Protein AF-A0A3P7KX60-F1 (afdb_monomer_lite)

InterPro domains:
  IPR019404 Mediator complex, subunit Med11 [PF10280] (9-94)
  IPR019404 Mediator complex, subunit Med11 [PTHR22890] (1-106)

Structure (mmCIF, N/CA/C/O backbone):
data_AF-A0A3P7KX60-F1
#
_entry.id   AF-A0A3P7KX60-F1
#
loop_
_atom_site.group_PDB
_atom_site.id
_atom_site.type_symbol
_atom_site.label_atom_id
_atom_site.label_alt_id
_atom_site.label_comp_id
_atom_site.label_asym_id
_atom_site.label_entity_id
_atom_site.label_seq_id
_atom_site.pdbx_PDB_ins_code
_atom_site.Cartn_x
_atom_site.Cartn_y
_atom_site.Cartn_z
_atom_site.occupancy
_atom_site.B_iso_or_equiv
_atom_site.auth_seq_id
_atom_site.auth_comp_id
_atom_site.auth_asym_id
_atom_site.auth_atom_id
_atom_site.pdbx_PDB_model_num
ATOM 1 N N . MET A 1 1 ? 12.183 -11.003 -23.404 1.00 47.25 1 MET A N 1
ATOM 2 C CA . MET A 1 1 ? 10.876 -10.321 -23.278 1.00 47.25 1 MET A CA 1
ATOM 3 C C . MET A 1 1 ? 10.035 -10.941 -22.163 1.00 47.25 1 MET A C 1
ATOM 5 O O . MET A 1 1 ? 9.569 -10.190 -21.324 1.00 47.25 1 MET A O 1
ATOM 9 N N . GLU A 1 2 ? 9.955 -12.272 -22.059 1.00 39.22 2 GLU A N 1
ATOM 10 C CA . GLU A 1 2 ? 9.229 -13.003 -20.994 1.00 39.22 2 GLU A CA 1
ATOM 11 C C . GLU A 1 2 ? 9.618 -12.591 -19.551 1.00 39.22 2 GLU A C 1
ATOM 13 O O . GLU A 1 2 ? 8.751 -12.262 -18.752 1.00 39.22 2 GLU A O 1
ATOM 18 N N . ASN A 1 3 ? 10.915 -12.436 -19.243 1.00 51.03 3 ASN A N 1
ATOM 19 C CA . ASN A 1 3 ? 11.380 -11.983 -17.914 1.00 51.03 3 ASN A CA 1
ATOM 20 C C . ASN A 1 3 ? 10.976 -10.546 -17.523 1.00 51.03 3 ASN A C 1
ATOM 22 O O . ASN A 1 3 ? 10.938 -10.227 -16.338 1.00 51.03 3 ASN A O 1
ATOM 26 N N . ALA A 1 4 ? 10.716 -9.660 -18.490 1.00 55.81 4 ALA A N 1
ATOM 27 C CA . ALA A 1 4 ? 10.281 -8.290 -18.196 1.00 55.81 4 ALA A CA 1
ATOM 28 C C . ALA A 1 4 ? 8.778 -8.237 -17.883 1.00 55.81 4 ALA A C 1
ATOM 30 O O . ALA A 1 4 ? 8.342 -7.435 -17.064 1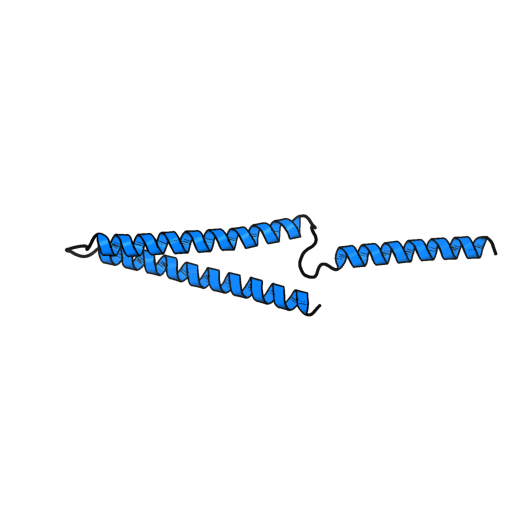.00 55.81 4 ALA A O 1
ATOM 31 N N . GLN A 1 5 ? 8.005 -9.128 -18.506 1.00 52.53 5 GLN A N 1
ATOM 32 C CA . GLN A 1 5 ? 6.569 -9.250 -18.288 1.00 52.53 5 GLN A CA 1
ATOM 33 C C . GLN A 1 5 ? 6.256 -9.835 -16.902 1.00 52.53 5 GLN A C 1
ATOM 35 O O . GLN A 1 5 ? 5.435 -9.273 -16.185 1.00 52.53 5 GLN A O 1
ATOM 40 N N . VAL A 1 6 ? 7.000 -10.866 -16.481 1.00 56.72 6 VAL A N 1
ATOM 41 C CA . VAL A 1 6 ? 6.886 -11.467 -15.136 1.00 56.72 6 VAL A CA 1
ATOM 42 C C . VAL A 1 6 ? 7.141 -10.436 -14.022 1.00 56.72 6 VAL A C 1
ATOM 44 O O . VAL A 1 6 ? 6.491 -10.466 -12.983 1.00 56.72 6 VAL A O 1
ATOM 47 N N . ASN A 1 7 ? 8.035 -9.467 -14.247 1.00 74.06 7 ASN A N 1
ATOM 48 C CA . ASN A 1 7 ? 8.366 -8.448 -13.244 1.00 74.06 7 ASN A CA 1
ATOM 49 C C . ASN A 1 7 ? 7.335 -7.302 -13.175 1.00 74.06 7 ASN A C 1
ATOM 51 O O . ASN A 1 7 ? 7.016 -6.804 -12.094 1.00 74.06 7 ASN A O 1
ATOM 55 N N . LEU A 1 8 ? 6.733 -6.928 -14.312 1.00 79.69 8 LEU A N 1
ATOM 56 C CA . LEU A 1 8 ? 5.609 -5.988 -14.322 1.00 79.69 8 LEU A CA 1
ATOM 57 C C . LEU A 1 8 ? 4.388 -6.571 -13.599 1.00 79.69 8 LEU A C 1
ATOM 59 O O . LEU A 1 8 ? 3.767 -5.874 -12.800 1.00 79.69 8 LEU A O 1
ATOM 63 N N . GLU A 1 9 ? 4.063 -7.838 -13.855 1.00 84.50 9 GLU A N 1
ATOM 64 C CA . GLU A 1 9 ? 2.962 -8.534 -13.182 1.00 84.50 9 GLU A CA 1
ATOM 65 C C . GLU A 1 9 ? 3.175 -8.593 -11.663 1.00 84.50 9 GLU A C 1
ATOM 67 O O . GLU A 1 9 ? 2.261 -8.275 -10.904 1.00 84.50 9 GLU A O 1
ATOM 72 N N . ASP A 1 10 ? 4.393 -8.890 -11.198 1.00 86.75 10 ASP A N 1
ATOM 73 C CA . ASP A 1 10 ? 4.717 -8.867 -9.767 1.00 86.75 10 ASP A CA 1
ATOM 74 C C . ASP A 1 10 ? 4.588 -7.465 -9.144 1.00 86.75 10 ASP A C 1
ATOM 76 O O . ASP A 1 10 ? 4.160 -7.336 -7.994 1.00 86.75 10 ASP A O 1
ATOM 80 N N . ARG A 1 11 ? 4.937 -6.399 -9.877 1.00 86.81 11 ARG A N 1
ATOM 81 C CA . ARG A 1 11 ? 4.746 -5.011 -9.416 1.00 86.81 11 ARG A CA 1
ATOM 82 C C . ARG A 1 11 ? 3.277 -4.624 -9.334 1.00 86.81 11 ARG A C 1
ATOM 84 O O . ARG A 1 11 ? 2.879 -4.000 -8.355 1.00 86.81 11 ARG A O 1
ATOM 91 N N . LEU A 1 12 ? 2.481 -4.999 -10.331 1.00 90.75 12 LEU A N 1
ATOM 92 C CA . LEU A 1 12 ? 1.036 -4.774 -10.310 1.00 90.75 12 LEU A CA 1
ATOM 93 C C . LEU A 1 12 ? 0.393 -5.532 -9.146 1.00 90.75 12 LEU A C 1
ATOM 95 O O . LEU A 1 12 ? -0.337 -4.928 -8.371 1.00 90.75 12 LEU A O 1
ATOM 99 N N . ARG A 1 13 ? 0.783 -6.792 -8.917 1.00 93.56 13 ARG A N 1
ATOM 100 C CA . ARG A 1 13 ? 0.309 -7.566 -7.762 1.00 93.56 13 ARG A CA 1
ATOM 101 C C . ARG A 1 13 ? 0.647 -6.894 -6.429 1.00 93.56 13 ARG A C 1
ATOM 103 O O . ARG A 1 13 ? -0.166 -6.884 -5.514 1.00 93.56 13 ARG A O 1
ATOM 110 N N . LYS A 1 14 ? 1.843 -6.314 -6.300 1.00 93.12 14 LYS A N 1
ATOM 111 C CA . LYS A 1 14 ? 2.224 -5.559 -5.094 1.00 93.12 14 LYS A CA 1
ATOM 112 C C . LYS A 1 14 ? 1.402 -4.284 -4.912 1.00 93.12 14 LYS A C 1
ATOM 114 O O . LYS A 1 14 ? 1.140 -3.909 -3.773 1.00 93.12 14 LYS A O 1
ATOM 119 N N . LEU A 1 15 ? 1.000 -3.621 -5.996 1.00 94.62 15 LEU A N 1
ATOM 120 C CA . LEU A 1 15 ? 0.068 -2.494 -5.928 1.00 94.62 15 LEU A CA 1
ATOM 121 C C . LEU A 1 15 ? -1.329 -2.948 -5.486 1.00 94.62 15 LEU A C 1
ATOM 123 O O . LEU A 1 15 ? -1.898 -2.308 -4.606 1.00 94.62 15 LEU A O 1
ATOM 127 N N . ASP A 1 16 ? -1.825 -4.082 -5.985 1.00 96.19 16 ASP A N 1
ATOM 128 C CA . ASP A 1 16 ? -3.088 -4.669 -5.513 1.00 96.19 16 ASP A CA 1
ATOM 129 C C . ASP A 1 16 ? -3.020 -4.993 -4.006 1.00 96.19 16 ASP A C 1
ATOM 131 O O . ASP A 1 16 ? -3.944 -4.710 -3.239 1.00 96.19 16 ASP A O 1
ATOM 135 N N . ASP A 1 17 ? -1.889 -5.532 -3.534 1.00 96.50 17 ASP A N 1
ATOM 136 C CA . ASP A 1 17 ? -1.649 -5.764 -2.105 1.00 96.50 17 ASP A CA 1
ATOM 137 C C . ASP A 1 17 ? -1.654 -4.452 -1.299 1.00 96.50 17 ASP A C 1
ATOM 139 O O . ASP A 1 17 ? -2.164 -4.418 -0.175 1.00 96.50 17 ASP A O 1
ATOM 143 N N . VAL A 1 18 ? -1.118 -3.359 -1.854 1.00 97.44 18 VAL A N 1
ATOM 144 C CA . VAL A 1 18 ? -1.186 -2.027 -1.233 1.00 97.44 18 VAL A CA 1
ATOM 145 C C . VAL A 1 18 ? -2.634 -1.554 -1.114 1.00 97.44 18 VAL A C 1
ATOM 147 O O . VAL A 1 18 ? -3.021 -1.100 -0.037 1.00 97.44 18 VAL A O 1
ATOM 150 N N . GLU A 1 19 ? -3.450 -1.695 -2.159 1.00 96.38 19 GLU A N 1
ATOM 151 C CA . GLU A 1 19 ? -4.872 -1.326 -2.118 1.00 96.38 19 GLU A CA 1
ATOM 152 C C . GLU A 1 19 ? -5.631 -2.114 -1.040 1.00 96.38 19 GLU A C 1
ATOM 154 O O . GLU A 1 19 ? -6.352 -1.534 -0.221 1.00 96.38 19 GLU A O 1
ATOM 159 N N . ASN A 1 20 ? -5.386 -3.422 -0.948 1.00 97.25 20 ASN A N 1
ATOM 160 C CA . ASN A 1 20 ? -5.955 -4.263 0.105 1.00 97.25 20 ASN A CA 1
ATOM 161 C C . ASN A 1 20 ? -5.523 -3.807 1.508 1.00 97.25 20 ASN A C 1
ATOM 163 O O . ASN A 1 20 ? -6.334 -3.757 2.438 1.00 97.25 20 ASN A O 1
ATOM 167 N N . LYS A 1 21 ? -4.257 -3.418 1.682 1.00 97.75 21 LYS A N 1
ATOM 168 C CA . LYS A 1 21 ? -3.763 -2.877 2.955 1.00 97.75 21 LYS A CA 1
ATOM 169 C C . LYS A 1 21 ? -4.389 -1.529 3.301 1.00 97.75 21 LYS A C 1
ATOM 171 O O . LYS A 1 21 ? -4.653 -1.284 4.476 1.00 97.75 21 LYS A O 1
ATOM 176 N N . VAL A 1 22 ? -4.699 -0.678 2.323 1.00 97.38 22 VAL A N 1
ATOM 177 C CA . VAL A 1 22 ? -5.447 0.568 2.568 1.00 97.38 22 VAL A CA 1
ATOM 178 C C . VAL A 1 22 ? -6.835 0.273 3.141 1.00 97.38 22 VAL A C 1
ATOM 180 O O . VAL A 1 22 ? -7.260 0.936 4.090 1.00 97.38 22 VAL A O 1
ATOM 183 N N . MET A 1 23 ? -7.510 -0.774 2.663 1.00 97.75 23 MET A N 1
ATOM 184 C CA . MET A 1 23 ? -8.775 -1.218 3.260 1.00 97.75 23 MET A CA 1
ATOM 185 C C . MET A 1 23 ? -8.596 -1.686 4.712 1.00 97.75 23 MET A C 1
ATOM 187 O O . MET A 1 23 ? -9.398 -1.329 5.578 1.00 97.75 23 MET A O 1
ATOM 191 N N . LEU A 1 24 ? -7.514 -2.412 5.014 1.00 97.88 24 LEU A N 1
ATOM 192 C CA . LEU A 1 24 ? -7.189 -2.831 6.385 1.00 97.88 24 LEU A CA 1
ATOM 193 C C . LEU A 1 24 ? -6.894 -1.645 7.316 1.00 97.88 24 LEU A C 1
ATOM 195 O O . LEU A 1 24 ? -7.292 -1.671 8.481 1.00 97.88 24 LEU A O 1
ATOM 199 N N . ILE A 1 25 ? -6.250 -0.584 6.819 1.00 98.31 25 ILE A N 1
ATOM 200 C CA . ILE A 1 25 ? -6.046 0.666 7.570 1.00 98.31 25 ILE A CA 1
ATOM 201 C C . ILE A 1 25 ? -7.401 1.236 8.003 1.00 98.31 25 ILE A C 1
ATOM 203 O O . ILE A 1 25 ? -7.598 1.521 9.187 1.00 98.31 25 ILE A O 1
ATOM 207 N N . MET A 1 26 ? -8.351 1.349 7.069 1.00 97.81 26 MET A N 1
ATOM 208 C CA . MET A 1 26 ? -9.696 1.852 7.369 1.00 97.81 26 MET A CA 1
ATOM 209 C C . MET A 1 26 ? -10.420 0.962 8.382 1.00 97.81 26 MET A C 1
ATOM 211 O O . MET A 1 26 ? -11.043 1.469 9.313 1.00 97.81 26 MET A O 1
ATOM 215 N N . GLN A 1 27 ? -10.284 -0.360 8.258 1.00 98.06 27 GLN A N 1
ATOM 216 C CA . GLN A 1 27 ? -10.882 -1.310 9.191 1.00 98.06 27 GLN A CA 1
ATOM 217 C C . GLN A 1 27 ? -10.309 -1.175 10.611 1.00 98.06 27 GLN A C 1
ATOM 219 O O . GLN A 1 27 ? -11.065 -1.100 11.578 1.00 98.06 27 GLN A O 1
ATOM 224 N N . HIS A 1 28 ? -8.982 -1.110 10.762 1.00 98.19 2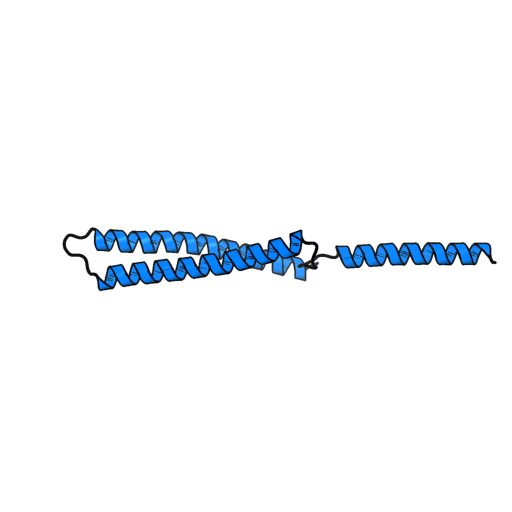8 HIS A N 1
ATOM 225 C CA . HIS A 1 28 ? -8.348 -0.944 12.072 1.00 98.19 28 HIS A CA 1
ATOM 226 C C . HIS A 1 28 ? -8.698 0.397 12.724 1.00 98.19 28 HIS A C 1
ATOM 228 O O . HIS A 1 28 ? -8.944 0.437 13.930 1.00 98.19 28 HIS A O 1
ATOM 234 N N . ALA A 1 29 ? -8.774 1.475 11.939 1.00 98.19 29 ALA A N 1
ATOM 235 C CA . ALA A 1 29 ? -9.252 2.765 12.424 1.00 98.19 29 ALA A CA 1
ATOM 236 C C . ALA A 1 29 ? -10.718 2.686 12.880 1.00 98.19 29 ALA A C 1
ATOM 238 O O . ALA A 1 29 ? -11.043 3.151 13.971 1.00 98.19 29 ALA A O 1
ATOM 239 N N . GLY A 1 30 ? -11.582 2.047 12.085 1.00 98.12 30 GLY A N 1
ATOM 240 C CA . GLY A 1 30 ? -12.989 1.828 12.415 1.00 98.12 30 GLY A CA 1
ATOM 241 C C . GLY A 1 30 ? -13.170 1.065 13.726 1.00 98.12 30 GLY A C 1
ATOM 242 O O . GLY A 1 30 ? -13.865 1.548 14.612 1.00 98.12 30 GLY A O 1
ATOM 243 N N . HIS A 1 31 ? -12.476 -0.063 13.902 1.00 97.94 31 HIS A N 1
ATOM 244 C CA . HIS A 1 31 ? -12.538 -0.842 15.144 1.00 97.94 31 HIS A CA 1
ATOM 245 C C . HIS A 1 31 ? -12.010 -0.066 16.360 1.00 97.94 31 HIS A C 1
ATOM 247 O O . HIS A 1 31 ? -12.557 -0.187 17.455 1.00 97.94 31 HIS A O 1
ATOM 253 N N . ALA A 1 32 ? -10.955 0.741 16.193 1.00 98.00 32 ALA A N 1
ATOM 254 C CA . ALA A 1 32 ? -10.458 1.594 17.271 1.00 98.00 32 ALA A CA 1
ATOM 255 C C . ALA A 1 32 ? -11.509 2.632 17.692 1.00 98.00 32 ALA A C 1
ATOM 257 O O . ALA A 1 32 ? -11.746 2.817 18.883 1.00 98.00 32 ALA A O 1
ATOM 258 N N . LEU A 1 33 ? -12.159 3.285 16.724 1.00 97.94 33 LEU A N 1
ATOM 259 C CA . LEU A 1 33 ? -13.220 4.258 16.983 1.00 97.94 33 LEU A CA 1
ATOM 260 C C . LEU A 1 33 ? -14.457 3.606 17.609 1.00 97.94 33 LEU A C 1
ATOM 262 O O . LEU A 1 33 ? -15.012 4.156 18.554 1.00 97.94 33 LEU A O 1
ATOM 266 N N . GLU A 1 34 ? -14.860 2.432 17.124 1.00 97.94 34 GLU A N 1
ATOM 267 C CA . GLU A 1 34 ? -15.982 1.667 17.671 1.00 97.94 34 GLU A CA 1
ATOM 268 C C . GLU A 1 34 ? -15.733 1.270 19.131 1.00 97.94 34 GLU A C 1
ATOM 270 O O . GLU A 1 34 ? -16.615 1.427 19.972 1.00 97.94 34 GLU A O 1
ATOM 275 N N . GLU A 1 35 ? -14.519 0.819 19.463 1.00 97.62 35 GLU A N 1
ATOM 276 C CA . GLU A 1 35 ? -14.137 0.514 20.844 1.00 97.62 35 GLU A CA 1
ATOM 277 C C . GLU A 1 35 ? -14.195 1.757 21.740 1.00 97.62 35 GLU A C 1
ATOM 279 O O . GLU A 1 35 ? -14.738 1.708 22.844 1.00 97.62 35 GLU A O 1
ATOM 284 N N . LEU A 1 36 ? -13.667 2.883 21.255 1.00 96.81 36 LEU A N 1
ATOM 285 C CA . LEU A 1 36 ? -13.660 4.152 21.985 1.00 96.81 36 LEU A CA 1
ATOM 286 C C . LEU A 1 36 ? -15.061 4.758 22.157 1.00 96.81 36 LEU A C 1
ATOM 288 O O . LEU A 1 36 ? -15.264 5.537 23.085 1.00 96.81 36 LEU A O 1
ATOM 292 N N . ALA A 1 37 ? -16.015 4.405 21.294 1.00 97.62 37 ALA A N 1
ATOM 293 C CA . ALA A 1 37 ? -17.392 4.890 21.344 1.00 97.62 37 ALA A CA 1
ATOM 294 C C . ALA A 1 37 ? -18.288 4.129 22.340 1.00 97.62 37 ALA A C 1
ATOM 296 O O . ALA A 1 37 ? -19.427 4.537 22.564 1.00 97.62 37 ALA A O 1
ATOM 297 N N . LYS A 1 38 ? -17.813 3.027 22.934 1.00 97.81 38 LYS A N 1
ATOM 298 C CA . LYS A 1 38 ? -18.577 2.250 23.923 1.00 97.81 38 LYS A CA 1
ATOM 299 C C . LYS A 1 38 ? -18.788 3.039 25.217 1.00 97.81 38 LYS A C 1
ATOM 301 O O . LYS A 1 38 ? -17.925 3.803 25.631 1.00 97.81 38 LYS A O 1
ATOM 306 N N . ASP A 1 39 ? -19.867 2.733 25.941 1.00 96.62 39 ASP A N 1
ATOM 307 C CA . ASP A 1 39 ? -20.126 3.295 27.282 1.00 96.62 39 ASP A CA 1
ATOM 308 C C . ASP A 1 39 ? -18.983 3.016 28.276 1.00 96.62 39 ASP A C 1
ATOM 310 O O . ASP A 1 39 ? -18.731 3.791 29.200 1.00 96.62 39 ASP A O 1
ATOM 314 N N . LYS A 1 40 ? -18.298 1.876 28.102 1.00 96.50 40 LYS A N 1
ATOM 315 C CA . LYS A 1 40 ? -17.118 1.466 28.877 1.00 96.50 40 LYS A CA 1
ATOM 316 C C . LYS A 1 40 ? -16.016 0.957 27.939 1.00 96.50 40 LYS A C 1
ATOM 318 O O . LYS A 1 40 ? -15.929 -0.254 27.730 1.00 96.50 40 LYS A O 1
ATOM 323 N N . PRO A 1 41 ? -15.185 1.851 27.380 1.00 94.12 41 PRO A N 1
ATOM 324 C CA . PRO A 1 41 ? -14.108 1.469 26.473 1.00 94.12 41 PRO A CA 1
ATOM 325 C C . PRO A 1 41 ? -13.034 0.622 27.161 1.00 94.12 41 PRO A C 1
ATOM 327 O O . PRO A 1 41 ? -12.642 0.890 28.302 1.00 94.12 41 PRO A O 1
ATOM 330 N N . ILE A 1 42 ? -12.491 -0.358 26.442 1.00 97.62 42 ILE A N 1
ATOM 331 C CA . ILE A 1 42 ? -11.338 -1.150 26.870 1.00 97.62 42 ILE A CA 1
ATOM 332 C C . ILE A 1 42 ? -10.079 -0.566 26.226 1.00 97.62 42 ILE A C 1
ATOM 334 O O . ILE A 1 42 ? -9.744 -0.870 25.081 1.00 97.62 42 ILE A O 1
ATOM 338 N N . ALA A 1 43 ? -9.333 0.238 26.989 1.00 95.00 43 ALA A N 1
ATOM 339 C CA . ALA A 1 43 ? -8.142 0.944 26.500 1.00 95.00 43 ALA A CA 1
ATOM 340 C C . ALA A 1 43 ? -7.140 0.019 25.785 1.00 95.00 43 ALA A C 1
ATOM 342 O O . ALA A 1 43 ? -6.711 0.306 24.674 1.00 95.00 43 ALA A O 1
ATOM 343 N N . LYS A 1 44 ? -6.853 -1.155 26.363 1.00 97.31 44 LYS A N 1
ATOM 344 C CA . LYS A 1 44 ? -5.934 -2.139 25.771 1.00 97.31 44 LYS A CA 1
ATOM 345 C C . LYS A 1 44 ? -6.392 -2.640 24.392 1.00 97.31 44 LYS A C 1
ATOM 347 O O . LYS A 1 44 ? -5.555 -2.956 23.551 1.00 97.31 44 LYS A O 1
ATOM 352 N N . GLN A 1 45 ? -7.702 -2.745 24.169 1.00 96.69 45 GLN A N 1
ATOM 353 C CA . GLN A 1 45 ? -8.265 -3.189 22.895 1.00 96.69 45 GLN A CA 1
ATOM 354 C C . GLN A 1 45 ? -8.199 -2.070 21.849 1.00 96.69 45 GLN A C 1
ATOM 356 O O . GLN A 1 45 ? -7.755 -2.314 20.727 1.00 96.69 45 GLN A O 1
ATOM 361 N N . ALA A 1 46 ? -8.546 -0.839 22.232 1.00 97.19 46 ALA A N 1
ATOM 362 C CA . ALA A 1 46 ? -8.387 0.329 21.370 1.00 97.19 46 ALA A CA 1
ATOM 363 C C . ALA A 1 46 ? -6.915 0.522 20.962 1.00 97.19 46 ALA A C 1
ATOM 365 O O . ALA A 1 46 ? -6.614 0.668 19.778 1.00 97.19 46 ALA A O 1
ATOM 366 N N . ASP A 1 47 ? -5.987 0.418 21.918 1.00 97.69 47 ASP A N 1
ATOM 367 C CA . ASP A 1 47 ? -4.545 0.514 21.673 1.00 97.69 47 ASP A CA 1
ATOM 368 C C . ASP A 1 47 ? -4.043 -0.571 20.717 1.00 97.69 47 ASP A C 1
ATOM 370 O O . ASP A 1 47 ? -3.204 -0.293 19.858 1.00 97.69 47 ASP A O 1
ATOM 374 N N . ALA A 1 48 ? -4.569 -1.796 20.815 1.00 98.31 48 ALA A N 1
ATOM 375 C CA . ALA A 1 48 ? -4.231 -2.867 19.884 1.00 98.31 48 ALA A CA 1
ATOM 376 C C . ALA A 1 48 ? -4.667 -2.526 18.448 1.00 98.31 48 ALA A C 1
ATOM 378 O O . ALA A 1 48 ? -3.869 -2.660 17.520 1.00 98.31 48 ALA A O 1
ATOM 379 N N . HIS A 1 49 ? -5.891 -2.020 18.257 1.00 98.06 49 HIS A N 1
ATOM 380 C CA . HIS A 1 49 ? -6.373 -1.589 16.940 1.00 98.06 49 HIS A CA 1
ATOM 381 C C . HIS A 1 49 ? -5.578 -0.397 16.387 1.00 98.06 49 HIS A C 1
ATOM 383 O O . HIS A 1 49 ? -5.196 -0.407 15.217 1.00 98.06 49 HIS A O 1
ATOM 389 N N . ILE A 1 50 ? -5.240 0.584 17.228 1.00 98.06 50 ILE A N 1
ATOM 390 C CA . ILE A 1 50 ? -4.390 1.728 16.855 1.00 98.06 50 ILE A CA 1
ATOM 391 C C . ILE A 1 50 ? -2.977 1.264 16.478 1.00 98.06 50 ILE A C 1
ATOM 393 O O . ILE A 1 50 ? -2.376 1.789 15.538 1.00 98.06 50 ILE A O 1
ATOM 397 N N . HIS A 1 51 ? -2.428 0.279 17.190 1.00 98.31 51 HIS A N 1
ATOM 398 C CA . HIS A 1 51 ? -1.123 -0.290 16.873 1.00 98.31 51 HIS A CA 1
ATOM 399 C C . HIS A 1 51 ? -1.134 -0.983 15.506 1.00 98.31 51 HIS A C 1
ATOM 401 O O . HIS A 1 51 ? -0.274 -0.689 14.674 1.00 98.31 51 HIS A O 1
ATOM 407 N N . SER A 1 52 ? -2.133 -1.831 15.238 1.00 98.12 52 SER A N 1
ATOM 408 C CA . SER A 1 52 ? -2.314 -2.463 13.927 1.00 98.12 52 SER A CA 1
ATOM 409 C C . SER A 1 52 ? -2.493 -1.431 12.813 1.00 98.12 52 SER A C 1
ATOM 411 O O . SER A 1 52 ? -1.791 -1.510 11.811 1.00 98.12 52 SER A O 1
ATOM 413 N N . PHE A 1 53 ? -3.333 -0.409 13.017 1.00 98.44 53 PHE A N 1
ATOM 414 C CA . PHE A 1 53 ? -3.489 0.718 12.088 1.00 98.44 53 PHE A CA 1
ATOM 415 C C . PHE A 1 53 ? -2.133 1.336 11.720 1.00 98.44 53 PHE A C 1
ATOM 417 O O . PHE A 1 53 ? -1.788 1.429 10.544 1.00 98.44 53 PHE A O 1
ATOM 424 N N . ARG A 1 54 ? -1.320 1.699 12.722 1.00 98.38 54 ARG A N 1
ATOM 425 C CA . ARG A 1 54 ? -0.000 2.313 12.498 1.00 98.38 54 ARG A CA 1
ATOM 426 C C . ARG A 1 54 ? 0.954 1.386 11.753 1.00 98.38 54 ARG A C 1
ATOM 428 O O . ARG A 1 54 ? 1.734 1.863 10.936 1.00 98.38 54 ARG A O 1
ATOM 435 N N . ASN A 1 55 ? 0.929 0.089 12.049 1.00 98.38 55 ASN A N 1
ATOM 436 C CA . ASN A 1 55 ? 1.806 -0.869 11.384 1.00 98.38 55 ASN A CA 1
ATOM 437 C C . ASN A 1 55 ? 1.455 -0.998 9.900 1.00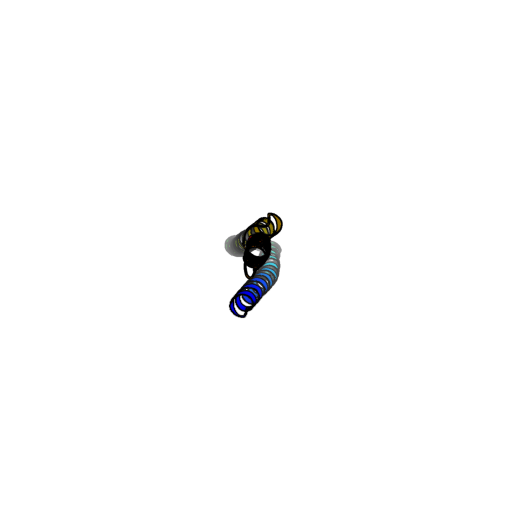 98.38 55 ASN A C 1
ATOM 439 O O . ASN A 1 55 ? 2.345 -0.860 9.066 1.00 98.38 55 ASN A O 1
ATOM 443 N N . VAL A 1 56 ? 0.171 -1.156 9.569 1.00 98.19 56 VAL A N 1
ATOM 444 C CA . VAL A 1 56 ? -0.262 -1.273 8.169 1.00 98.19 56 VAL A CA 1
ATOM 445 C C . VAL A 1 56 ? -0.003 0.027 7.397 1.00 98.19 56 VAL A C 1
ATOM 447 O O . VAL A 1 56 ? 0.452 -0.035 6.257 1.00 98.19 56 VAL A O 1
ATOM 450 N N . VAL A 1 57 ? -0.182 1.203 8.020 1.00 98.44 57 VAL A N 1
ATOM 451 C CA . VAL A 1 57 ? 0.213 2.495 7.419 1.00 98.44 57 VAL A CA 1
ATOM 452 C C . VAL A 1 57 ? 1.692 2.490 7.024 1.00 98.44 57 VAL A C 1
ATOM 454 O O . VAL A 1 57 ? 2.011 2.785 5.875 1.00 98.44 57 VAL A O 1
ATOM 457 N N . ARG A 1 58 ? 2.597 2.092 7.929 1.00 98.19 58 ARG A N 1
ATOM 458 C CA . ARG A 1 58 ? 4.042 2.046 7.630 1.00 98.19 58 ARG A CA 1
ATOM 459 C C . ARG A 1 58 ? 4.385 1.068 6.513 1.00 98.19 58 ARG A C 1
ATOM 461 O O . ARG A 1 58 ? 5.280 1.339 5.714 1.00 98.19 58 ARG A O 1
ATOM 468 N N . GLU A 1 59 ? 3.713 -0.078 6.462 1.00 97.50 59 GLU A N 1
ATOM 469 C CA . GLU A 1 59 ? 3.903 -1.041 5.376 1.00 97.50 59 GLU A CA 1
ATOM 470 C C . GLU A 1 59 ? 3.490 -0.450 4.025 1.00 97.50 59 GLU A C 1
ATOM 472 O O . GLU A 1 59 ? 4.250 -0.552 3.062 1.00 97.50 59 GLU A O 1
ATOM 477 N N . VAL A 1 60 ? 2.329 0.212 3.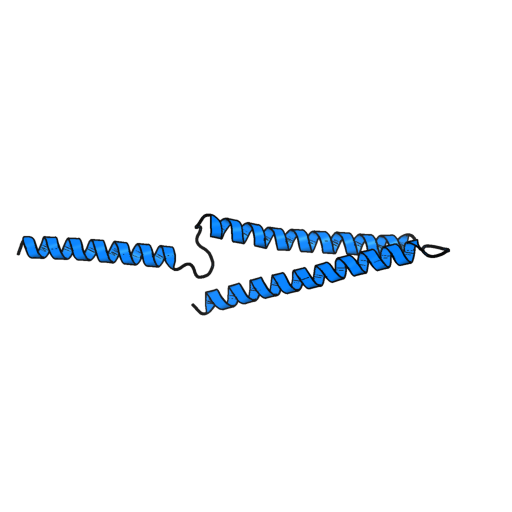963 1.00 98.12 60 VAL A N 1
ATOM 478 C CA . VAL A 1 60 ? 1.848 0.899 2.754 1.00 98.12 60 VAL A CA 1
ATOM 479 C C . VAL A 1 60 ? 2.817 2.002 2.331 1.00 98.12 60 VAL A C 1
ATOM 481 O O . VAL A 1 60 ? 3.203 2.064 1.165 1.00 98.12 60 VAL A O 1
ATOM 484 N N . GLU A 1 61 ? 3.276 2.835 3.267 1.00 97.75 61 GLU A N 1
ATOM 485 C CA . GLU A 1 61 ? 4.259 3.890 2.992 1.00 97.75 61 GLU A CA 1
ATOM 486 C C . GLU A 1 61 ? 5.574 3.326 2.443 1.00 97.75 61 GLU A C 1
ATOM 488 O O . GLU A 1 61 ? 6.152 3.884 1.508 1.00 97.75 61 GLU A O 1
ATOM 493 N N . THR A 1 62 ? 6.056 2.217 3.006 1.00 96.81 62 THR A N 1
ATOM 494 C CA . THR A 1 62 ? 7.309 1.577 2.582 1.00 96.81 62 THR A CA 1
ATOM 495 C C . THR A 1 62 ? 7.187 1.037 1.158 1.00 96.81 62 THR A C 1
ATOM 497 O O . THR A 1 62 ? 8.061 1.287 0.323 1.00 96.81 62 THR A O 1
ATOM 500 N N . GLU A 1 63 ? 6.089 0.342 0.856 1.00 95.81 63 GLU A N 1
ATOM 501 C CA . GLU A 1 63 ? 5.864 -0.240 -0.466 1.00 95.81 63 GLU A CA 1
ATOM 502 C C . GLU A 1 63 ? 5.649 0.853 -1.524 1.00 95.81 63 GLU A C 1
ATOM 504 O O . GLU A 1 63 ? 6.268 0.813 -2.589 1.00 95.81 63 GLU A O 1
ATOM 509 N N . LEU A 1 64 ? 4.863 1.894 -1.225 1.00 96.44 64 LEU A N 1
ATOM 510 C CA . LEU A 1 64 ? 4.674 3.028 -2.137 1.00 96.44 64 LEU A CA 1
ATOM 511 C C . LEU A 1 64 ? 5.983 3.779 -2.402 1.00 96.44 64 LEU A C 1
ATOM 513 O O . LEU A 1 64 ? 6.269 4.117 -3.550 1.00 96.44 64 LEU A O 1
ATOM 517 N N . ASN A 1 65 ? 6.827 3.982 -1.386 1.00 96.12 65 ASN A N 1
ATOM 518 C CA . ASN A 1 65 ? 8.153 4.573 -1.586 1.00 96.12 65 ASN A CA 1
ATOM 519 C C . ASN A 1 65 ? 9.033 3.719 -2.506 1.00 96.12 65 ASN A C 1
ATOM 521 O O . ASN A 1 65 ? 9.745 4.261 -3.352 1.00 96.12 65 ASN A O 1
ATOM 525 N N . SER A 1 66 ? 8.980 2.391 -2.387 1.00 91.88 66 SER A N 1
ATOM 526 C CA . SER A 1 66 ? 9.682 1.483 -3.303 1.00 91.88 66 SER A CA 1
ATOM 527 C C . SER A 1 66 ? 9.227 1.682 -4.758 1.00 91.88 66 SER A C 1
ATOM 529 O O . SER A 1 66 ? 10.059 1.813 -5.662 1.00 91.88 66 SER A O 1
ATOM 531 N N . HIS A 1 67 ? 7.915 1.802 -4.986 1.00 90.81 67 HIS A N 1
ATOM 532 C CA . HIS A 1 67 ? 7.345 2.068 -6.310 1.00 90.81 67 HIS A CA 1
ATOM 533 C C . HIS A 1 67 ? 7.738 3.451 -6.851 1.00 90.81 67 HIS A C 1
ATOM 535 O O . HIS A 1 67 ? 8.161 3.558 -8.003 1.00 90.81 67 HIS A O 1
ATOM 541 N N . LEU A 1 68 ? 7.678 4.499 -6.024 1.00 93.44 68 LEU A N 1
ATOM 542 C CA . LEU A 1 68 ? 8.098 5.852 -6.405 1.00 93.44 68 LEU A CA 1
ATOM 543 C C . LEU A 1 68 ? 9.586 5.907 -6.765 1.00 93.44 68 LEU A C 1
ATOM 545 O O . LEU A 1 68 ? 9.956 6.485 -7.787 1.00 93.44 68 LEU A O 1
ATOM 549 N N . ASN A 1 69 ? 10.441 5.260 -5.973 1.00 89.75 69 ASN A N 1
ATOM 550 C CA . ASN A 1 69 ? 11.871 5.165 -6.258 1.00 89.75 69 ASN A CA 1
ATOM 551 C C . ASN A 1 69 ? 12.135 4.438 -7.577 1.00 89.75 69 ASN A C 1
ATOM 553 O O . ASN A 1 69 ? 13.004 4.846 -8.348 1.00 89.75 69 ASN A O 1
ATOM 557 N N . TYR A 1 70 ? 11.377 3.383 -7.869 1.00 86.38 70 TYR A N 1
ATOM 558 C CA . TYR A 1 70 ? 11.459 2.707 -9.155 1.00 86.38 70 TYR A CA 1
ATOM 559 C C . TYR A 1 70 ? 11.075 3.632 -10.317 1.00 86.38 70 TYR A C 1
ATOM 561 O O . TYR A 1 70 ? 11.879 3.820 -11.229 1.00 86.38 70 TYR A O 1
ATOM 569 N N . LEU A 1 71 ? 9.901 4.267 -10.259 1.00 86.31 71 LEU A N 1
ATOM 570 C CA . LEU A 1 71 ? 9.434 5.194 -11.296 1.00 86.31 71 LEU A CA 1
ATOM 571 C C . LEU A 1 71 ? 10.389 6.378 -11.494 1.00 86.31 71 LEU A C 1
ATOM 573 O O . LEU A 1 71 ? 10.611 6.808 -12.626 1.00 86.31 71 LEU A O 1
ATOM 577 N N . SER A 1 72 ? 11.008 6.869 -10.420 1.00 86.12 72 SER A N 1
ATOM 578 C CA . SER A 1 72 ? 12.045 7.901 -10.481 1.00 86.12 72 SER A CA 1
ATOM 579 C C . SER A 1 72 ? 13.267 7.434 -11.283 1.00 86.12 72 SER A C 1
ATOM 581 O O . SER A 1 72 ? 13.728 8.141 -12.179 1.00 86.12 72 SER A O 1
ATOM 583 N N . ARG A 1 73 ? 13.747 6.201 -11.054 1.00 80.38 73 ARG A N 1
ATOM 584 C CA . ARG A 1 73 ? 14.874 5.624 -11.816 1.00 80.38 73 ARG A CA 1
ATOM 585 C C . ARG A 1 73 ? 14.541 5.470 -13.299 1.00 80.38 73 ARG A C 1
ATOM 587 O O . ARG A 1 73 ? 15.370 5.821 -14.136 1.00 80.38 73 ARG A O 1
ATOM 594 N N . ILE A 1 74 ? 13.333 5.002 -13.611 1.00 78.75 74 ILE A N 1
ATOM 595 C CA . ILE A 1 74 ? 12.825 4.929 -14.988 1.00 78.75 74 ILE A CA 1
ATOM 596 C C . ILE A 1 74 ? 12.823 6.308 -15.639 1.00 78.75 74 ILE A C 1
ATOM 598 O O . ILE A 1 74 ? 13.348 6.478 -16.737 1.00 78.75 74 ILE A O 1
ATOM 602 N N . SER A 1 75 ? 12.238 7.291 -14.957 1.00 76.62 75 SER A N 1
ATOM 603 C CA . SER A 1 75 ? 12.068 8.647 -15.486 1.00 76.62 75 SER A CA 1
ATOM 604 C C . SER A 1 75 ? 13.410 9.345 -15.709 1.00 76.62 75 SER A C 1
ATOM 606 O O . SER A 1 75 ? 13.547 10.140 -16.633 1.00 76.62 75 SER A O 1
ATOM 608 N N . ALA A 1 76 ? 14.425 9.002 -14.911 1.00 78.19 76 ALA A N 1
ATOM 609 C CA . ALA A 1 76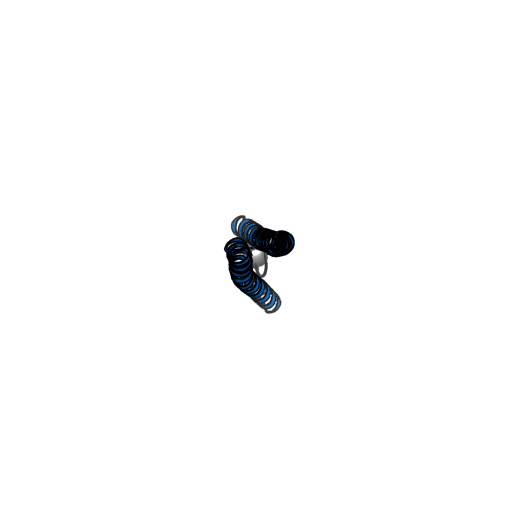 ? 15.806 9.445 -15.094 1.00 78.19 76 ALA A CA 1
ATOM 610 C C . ALA A 1 76 ? 16.547 8.720 -16.239 1.00 78.19 76 ALA A C 1
ATOM 612 O O . ALA A 1 76 ? 17.735 8.963 -16.451 1.00 78.19 76 ALA A O 1
ATOM 613 N N . GLY A 1 77 ? 15.884 7.811 -16.961 1.00 66.81 77 GLY A N 1
ATOM 614 C CA . GLY A 1 77 ? 16.471 7.048 -18.063 1.00 66.81 77 GLY A CA 1
ATOM 615 C C . GLY A 1 77 ? 17.468 5.975 -17.618 1.00 66.81 77 GLY A C 1
ATOM 616 O O . GLY A 1 77 ? 18.223 5.464 -18.448 1.00 66.81 77 GLY A O 1
ATOM 617 N N . LEU A 1 78 ? 17.498 5.624 -16.326 1.00 67.12 78 LEU A N 1
ATOM 618 C CA . LEU A 1 78 ? 18.332 4.527 -15.847 1.00 67.12 78 LEU A CA 1
ATOM 619 C C . LEU A 1 78 ? 17.786 3.188 -16.369 1.00 67.12 78 LEU A C 1
ATOM 621 O O . LEU A 1 78 ? 16.575 3.051 -16.563 1.00 67.12 78 LEU A O 1
ATOM 625 N N . PRO A 1 79 ? 18.656 2.180 -16.579 1.00 62.88 79 PRO A N 1
ATOM 626 C CA . PRO A 1 79 ? 18.214 0.858 -16.998 1.00 62.88 79 PRO A CA 1
ATOM 627 C C . PRO A 1 79 ? 17.176 0.311 -16.017 1.00 62.88 79 PRO A C 1
ATOM 629 O O . PRO A 1 79 ? 17.409 0.279 -14.806 1.00 62.88 79 PRO A O 1
ATOM 632 N N . PHE A 1 80 ? 16.040 -0.121 -16.550 1.00 67.94 80 PHE A N 1
ATOM 633 C CA . PHE A 1 80 ? 14.974 -0.768 -15.798 1.00 67.94 80 PHE A CA 1
ATOM 634 C C . PHE A 1 80 ? 14.433 -1.965 -16.582 1.00 67.94 80 PHE A C 1
ATOM 636 O O . PHE A 1 80 ? 14.853 -2.229 -17.709 1.00 67.94 80 PHE A O 1
ATOM 643 N N . GLU A 1 81 ? 13.533 -2.710 -15.953 1.00 61.44 81 GLU A N 1
ATOM 644 C CA . GLU A 1 81 ? 12.986 -3.977 -16.432 1.00 61.44 81 GLU A CA 1
ATOM 645 C C . GLU A 1 81 ? 12.504 -3.886 -17.889 1.00 61.44 81 GLU A C 1
ATOM 647 O O . GLU A 1 81 ? 11.558 -3.175 -18.213 1.00 61.44 81 GLU A O 1
ATOM 652 N N . GLY A 1 82 ? 13.187 -4.603 -18.788 1.00 59.47 82 GLY A N 1
ATOM 653 C CA . GLY A 1 82 ? 12.817 -4.670 -20.205 1.00 59.47 82 GLY A CA 1
ATOM 654 C C . GLY A 1 82 ? 13.262 -3.488 -21.070 1.00 59.47 82 GLY A C 1
ATOM 655 O O . GLY A 1 82 ? 12.916 -3.450 -22.250 1.00 59.47 82 GLY A O 1
ATOM 656 N N . ASN A 1 83 ? 14.050 -2.546 -20.546 1.00 60.19 83 ASN A N 1
ATOM 657 C CA . ASN A 1 83 ? 14.653 -1.502 -21.366 1.00 60.19 83 ASN A CA 1
ATOM 658 C C . ASN A 1 83 ? 15.751 -2.104 -22.269 1.00 60.19 83 ASN A C 1
ATOM 660 O O . ASN A 1 83 ? 16.896 -2.256 -21.857 1.00 60.19 83 ASN A O 1
ATOM 664 N N . VAL A 1 84 ? 15.387 -2.382 -23.525 1.00 65.06 84 VAL A N 1
ATOM 665 C CA . VAL A 1 84 ? 16.322 -2.674 -24.629 1.00 65.06 84 VAL A CA 1
ATOM 666 C C . VAL A 1 84 ? 16.791 -1.367 -25.282 1.00 65.06 84 VAL A C 1
ATOM 668 O O . VAL A 1 84 ? 17.497 -1.397 -26.276 1.00 65.06 84 VAL A O 1
ATOM 671 N N . TYR A 1 85 ? 16.404 -0.184 -24.789 1.00 68.19 85 TYR A N 1
ATOM 672 C CA . TYR A 1 85 ? 16.746 1.095 -25.422 1.00 68.19 85 TYR A CA 1
ATOM 673 C C . TYR A 1 85 ? 18.258 1.289 -25.488 1.00 68.19 85 TYR A C 1
ATOM 675 O O . TYR A 1 85 ? 18.778 1.589 -26.557 1.00 68.19 85 TYR A O 1
ATOM 683 N N . ARG A 1 86 ? 18.982 1.037 -24.390 1.00 69.31 86 ARG A N 1
ATOM 684 C CA . ARG A 1 86 ? 20.451 1.126 -24.402 1.00 69.31 86 ARG A CA 1
ATOM 685 C C . ARG A 1 86 ? 21.066 0.152 -25.409 1.00 69.31 86 ARG A C 1
ATOM 687 O O . ARG A 1 86 ? 21.892 0.566 -26.215 1.00 69.31 86 ARG A O 1
ATOM 694 N N . GLU A 1 87 ? 20.629 -1.103 -25.393 1.00 76.38 87 GLU A N 1
ATOM 695 C CA . GLU A 1 87 ? 21.112 -2.152 -26.300 1.00 76.38 87 GLU A CA 1
ATOM 696 C C . GLU A 1 87 ? 20.762 -1.838 -27.761 1.00 76.38 87 GLU A C 1
ATOM 698 O O . GLU A 1 87 ? 21.600 -2.008 -28.636 1.00 76.38 87 GLU A O 1
ATOM 703 N N . THR A 1 88 ? 19.570 -1.295 -28.030 1.00 80.06 88 THR A N 1
ATOM 704 C CA . THR A 1 88 ? 19.093 -0.886 -29.363 1.00 80.06 88 THR A CA 1
ATOM 705 C C . THR A 1 88 ? 19.876 0.313 -29.882 1.00 80.06 88 THR A C 1
ATOM 707 O O . THR A 1 88 ? 20.277 0.325 -31.045 1.00 80.06 88 THR A O 1
ATOM 710 N N . VAL A 1 89 ? 20.132 1.312 -29.034 1.00 83.81 89 VAL A N 1
ATOM 711 C CA . VAL A 1 89 ? 20.969 2.472 -29.369 1.00 83.81 89 VAL A CA 1
ATOM 712 C C . VAL A 1 89 ? 22.392 2.012 -29.671 1.00 83.81 89 VAL A C 1
ATOM 714 O O . VAL A 1 89 ? 22.965 2.406 -30.683 1.00 83.81 89 VAL A O 1
ATOM 717 N N . GLU A 1 90 ? 22.953 1.133 -28.844 1.00 86.94 90 GLU A N 1
ATOM 718 C CA . GLU A 1 90 ? 24.302 0.605 -29.036 1.00 86.94 90 GLU A CA 1
ATOM 719 C C . GLU A 1 90 ? 24.423 -0.245 -30.311 1.00 86.94 90 GLU A C 1
ATOM 721 O O . GLU A 1 90 ? 25.391 -0.089 -31.063 1.00 86.94 90 GLU A O 1
ATOM 726 N N . LEU A 1 91 ? 23.418 -1.073 -30.615 1.00 89.62 91 LEU A N 1
ATOM 727 C CA . LEU A 1 91 ? 23.308 -1.818 -31.873 1.00 89.62 91 LEU A CA 1
ATOM 728 C C . LEU A 1 91 ? 23.214 -0.883 -33.079 1.00 89.62 91 LEU A C 1
ATOM 730 O O . LEU A 1 91 ? 23.942 -1.066 -34.053 1.00 89.62 91 LEU A O 1
ATOM 734 N N . THR A 1 92 ? 22.358 0.137 -33.001 1.00 92.31 92 THR A N 1
ATOM 735 C CA . THR A 1 92 ? 22.152 1.114 -34.081 1.00 92.31 92 THR A CA 1
ATOM 736 C C . THR A 1 92 ? 23.445 1.866 -34.376 1.00 92.31 92 THR A C 1
ATOM 738 O O . THR A 1 92 ? 23.902 1.884 -35.518 1.00 92.31 92 THR A O 1
ATOM 741 N N . LEU A 1 93 ? 24.103 2.392 -33.339 1.00 94.81 93 LEU A N 1
ATOM 742 C CA . LEU A 1 93 ? 25.388 3.078 -33.473 1.00 94.81 93 LEU A CA 1
ATOM 743 C C . LEU A 1 93 ? 26.477 2.148 -34.019 1.00 94.81 93 LEU A C 1
ATOM 745 O O . LEU A 1 93 ? 27.300 2.559 -34.835 1.00 94.81 93 LEU A O 1
ATOM 749 N N . SER A 1 94 ? 26.501 0.884 -33.591 1.00 95.31 94 SER A N 1
ATOM 750 C CA . SER A 1 94 ? 27.457 -0.102 -34.107 1.00 95.31 94 SER A CA 1
ATOM 751 C C . SER A 1 94 ? 27.221 -0.414 -35.585 1.00 95.31 94 SER A C 1
ATOM 753 O O . SER A 1 94 ? 28.182 -0.499 -36.349 1.00 95.31 94 SER A O 1
ATOM 755 N N . ALA A 1 95 ? 25.961 -0.516 -36.010 1.00 95.56 95 ALA A N 1
ATOM 756 C CA . ALA A 1 95 ? 25.599 -0.711 -37.409 1.00 95.56 95 ALA A CA 1
ATOM 757 C C . ALA A 1 95 ? 25.968 0.503 -38.278 1.00 95.56 95 ALA A C 1
ATOM 759 O O . ALA A 1 95 ? 26.464 0.333 -39.392 1.00 95.56 95 ALA A O 1
ATOM 760 N N . GLU A 1 96 ? 25.781 1.727 -37.779 1.00 96.12 96 GLU A N 1
ATOM 761 C CA . GLU A 1 96 ? 26.221 2.944 -38.471 1.00 96.12 96 GLU A CA 1
ATOM 762 C C . GLU A 1 96 ? 27.742 2.993 -38.631 1.00 96.12 96 GLU A C 1
ATOM 764 O O . GLU A 1 96 ? 28.236 3.216 -39.738 1.00 96.12 96 GLU A O 1
ATOM 769 N N . ARG A 1 97 ? 28.492 2.699 -37.561 1.00 96.25 97 ARG A N 1
ATOM 770 C CA . ARG A 1 97 ? 29.959 2.602 -37.616 1.00 96.25 97 ARG A CA 1
ATOM 771 C C . ARG A 1 97 ? 30.426 1.586 -38.656 1.00 96.25 97 ARG A C 1
ATOM 773 O O . ARG A 1 97 ? 31.353 1.871 -39.412 1.00 96.25 97 ARG A O 1
ATOM 780 N N . LEU A 1 98 ? 29.768 0.429 -38.734 1.00 96.31 98 LEU A N 1
ATOM 781 C CA . LEU A 1 98 ? 30.086 -0.595 -39.728 1.00 96.31 98 LEU A CA 1
ATOM 782 C C . LEU A 1 98 ? 29.841 -0.105 -41.162 1.00 96.31 98 LEU A C 1
ATOM 784 O O . LEU A 1 98 ? 30.695 -0.306 -42.022 1.00 96.31 98 LEU A O 1
ATOM 788 N N . LYS A 1 99 ? 28.715 0.573 -41.423 1.00 95.62 99 LYS A N 1
ATOM 789 C CA . LYS A 1 99 ? 28.417 1.150 -42.747 1.00 95.62 99 LYS A CA 1
ATOM 790 C C . LYS A 1 99 ? 29.470 2.170 -43.175 1.00 95.62 99 LYS A C 1
ATOM 792 O O . LYS A 1 99 ? 29.874 2.183 -44.335 1.00 95.62 99 LYS A O 1
ATOM 797 N N . ILE A 1 100 ? 29.930 3.005 -42.243 1.00 95.12 100 ILE A N 1
ATOM 798 C CA . ILE A 1 100 ? 31.004 3.972 -42.503 1.00 95.12 100 ILE A CA 1
ATOM 799 C C . ILE A 1 100 ? 32.294 3.238 -42.877 1.00 95.12 100 ILE A C 1
ATOM 801 O O . ILE A 1 100 ? 32.897 3.557 -43.899 1.00 95.12 100 ILE A O 1
ATOM 805 N N . ALA A 1 101 ? 32.686 2.224 -42.100 1.00 95.25 101 ALA A N 1
ATOM 806 C CA . ALA A 1 101 ? 33.881 1.435 -42.385 1.00 95.25 101 ALA A CA 1
ATOM 807 C C . ALA A 1 101 ? 33.807 0.753 -43.762 1.00 95.25 101 ALA A C 1
ATOM 809 O O . ALA A 1 101 ? 34.767 0.814 -44.522 1.00 95.25 101 ALA A O 1
ATOM 810 N N . GLN A 1 102 ? 32.657 0.168 -44.114 1.00 94.44 102 GLN A N 1
ATOM 811 C CA . GLN A 1 102 ? 32.429 -0.443 -45.428 1.00 94.44 102 GLN A CA 1
ATOM 812 C C . GLN A 1 102 ? 32.555 0.563 -46.573 1.00 94.44 102 GLN A C 1
ATOM 814 O O . GLN A 1 102 ? 33.156 0.247 -47.595 1.00 94.44 102 GLN A O 1
ATOM 819 N N . ARG A 1 103 ? 32.012 1.774 -46.404 1.00 94.44 103 ARG A N 1
ATOM 820 C CA . ARG A 1 103 ? 32.111 2.831 -47.414 1.00 94.44 103 ARG A CA 1
ATOM 821 C C . ARG A 1 103 ? 33.556 3.258 -47.645 1.00 94.44 103 ARG A C 1
ATOM 823 O O . ARG A 1 103 ? 33.992 3.283 -48.785 1.00 94.44 103 ARG A O 1
ATOM 830 N N . ILE A 1 104 ? 34.303 3.506 -46.570 1.00 94.88 104 ILE A N 1
ATOM 831 C CA . ILE A 1 104 ? 35.728 3.858 -46.659 1.00 94.88 104 ILE A CA 1
ATOM 832 C C . ILE A 1 104 ? 36.506 2.763 -47.396 1.00 94.88 104 ILE A C 1
ATOM 834 O O . ILE A 1 104 ? 37.354 3.059 -48.227 1.00 94.88 104 ILE A O 1
ATOM 838 N N . LEU A 1 105 ? 36.208 1.496 -47.109 1.00 92.88 105 LEU A N 1
ATOM 839 C CA . LEU A 1 105 ? 36.887 0.363 -47.734 1.00 92.88 105 LEU A CA 1
ATOM 840 C C . LEU A 1 105 ? 36.569 0.253 -49.235 1.00 92.88 105 LEU A C 1
ATOM 842 O O . LEU A 1 105 ? 37.461 -0.070 -50.010 1.00 92.88 105 LEU A O 1
ATOM 846 N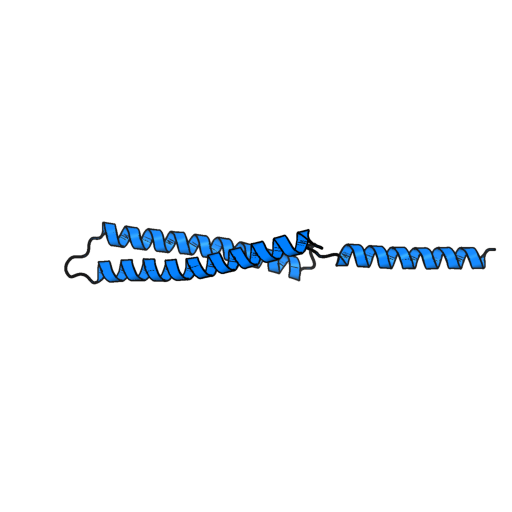 N . MET A 1 106 ? 35.334 0.567 -49.644 1.00 91.56 106 MET A N 1
ATOM 847 C CA . MET A 1 106 ? 34.948 0.667 -51.059 1.00 91.56 106 MET A CA 1
ATOM 848 C C . MET A 1 106 ? 35.581 1.861 -51.778 1.00 91.56 106 MET A C 1
ATOM 850 O O . MET A 1 106 ? 35.817 1.772 -52.972 1.00 91.56 106 MET A O 1
ATOM 854 N N . ASP A 1 107 ? 35.859 2.959 -51.078 1.00 89.00 107 ASP A N 1
ATOM 855 C CA . ASP A 1 107 ? 36.482 4.142 -51.683 1.00 89.00 107 ASP A CA 1
ATOM 856 C C . ASP A 1 107 ? 38.005 3.961 -51.909 1.00 89.00 107 ASP A C 1
ATOM 858 O O . ASP A 1 107 ? 38.619 4.757 -52.619 1.00 89.00 107 ASP A O 1
ATOM 862 N N . ILE A 1 108 ? 38.629 2.945 -51.293 1.00 87.25 108 ILE A N 1
ATOM 863 C CA . ILE A 1 108 ? 40.085 2.686 -51.348 1.00 87.25 108 ILE A CA 1
ATOM 864 C C . ILE A 1 108 ? 40.438 1.472 -52.240 1.00 87.25 108 ILE A C 1
ATOM 866 O O . ILE A 1 108 ? 41.602 1.320 -52.620 1.00 87.25 108 ILE A O 1
ATOM 870 N N . LEU A 1 109 ? 39.462 0.621 -52.578 1.00 63.59 109 LEU A N 1
ATOM 871 C CA . LEU A 1 109 ? 39.601 -0.530 -53.488 1.00 63.59 109 LEU A CA 1
ATOM 872 C C . LEU A 1 109 ? 39.139 -0.187 -54.907 1.00 63.59 109 LEU A C 1
ATOM 874 O O . LEU A 1 109 ? 39.790 -0.690 -55.850 1.00 63.59 109 LEU A O 1
#

Radius of gyration: 26.93 Å; chains: 1; bounding box: 60×22×82 Å

Organism: Dibothriocephalus latus (NCBI:txid60516)

Foldseek 3Di:
DVQLVVVVVVLVVLVVVLVVLVVLLVVLVVQLVVQVPDPDHDPVRSVVSVVSNVVSVVVSVVSVVVVVVLVVCVVVVHDDRPPCVVVVVVVVVVVVVVVVVVVVVVVVD

Secondary structure (DSSP, 8-state):
-HHHHHHHHHHHHHHHHHHHHHHHHHHHHHHHHHHHTSSS--HHHHHHHHHHHHHHHHHHHHHHHHHHHHHHHHHTT---TT--HHHHHHHHHHHHHHHHHHHHHHHH-

pLDDT: mean 88.29, std 13.88, range [39.22, 98.44]

Sequence (109 aa):
MENAQVNLEDRLRKLDDVENKVMLIMQHAGHALEELAKDKPIAKQADAHIHSFRNVVREVETELNSHLNYLSRISAGLPFEGNVYRETVELTLSAERLKIAQRILMDIL